Protein AF-A0A6M3LLV2-F1 (afdb_monomer)

pLDDT: mean 74.05, std 15.99, range [43.5, 97.19]

Structure (mmCIF, N/CA/C/O backbone):
data_AF-A0A6M3LLV2-F1
#
_entry.id   AF-A0A6M3LLV2-F1
#
loop_
_atom_site.group_PDB
_atom_site.id
_atom_site.type_symbol
_atom_site.label_atom_id
_atom_site.label_alt_id
_atom_site.label_comp_id
_atom_site.label_asym_id
_atom_site.label_entity_id
_atom_site.label_seq_id
_atom_site.pdbx_PDB_ins_code
_atom_site.Cartn_x
_atom_site.Cartn_y
_atom_site.Cartn_z
_atom_site.occupancy
_atom_site.B_iso_or_equiv
_atom_site.auth_seq_id
_atom_site.auth_comp_id
_atom_site.auth_asym_id
_atom_site.auth_atom_id
_atom_site.pdbx_PDB_model_num
ATOM 1 N N . ALA A 1 1 ? 60.128 -3.019 -26.248 1.00 46.81 1 ALA A N 1
ATOM 2 C CA . ALA A 1 1 ? 59.636 -3.290 -27.614 1.00 46.81 1 ALA A CA 1
ATOM 3 C C . ALA A 1 1 ? 58.542 -2.280 -27.938 1.00 46.81 1 ALA A C 1
ATOM 5 O O . ALA A 1 1 ? 57.379 -2.482 -27.607 1.00 46.81 1 ALA A O 1
ATOM 6 N N . SER A 1 2 ? 58.967 -1.134 -28.459 1.00 46.22 2 SER A N 1
ATOM 7 C CA . SER A 1 2 ? 58.151 0.045 -28.745 1.00 46.22 2 SER A CA 1
ATOM 8 C C . SER A 1 2 ? 57.280 -0.209 -29.977 1.00 46.22 2 SER A C 1
ATOM 10 O O . SER A 1 2 ? 57.795 -0.650 -31.001 1.00 46.22 2 SER A O 1
ATOM 12 N N . ARG A 1 3 ? 55.971 0.045 -29.883 1.00 60.41 3 ARG A N 1
ATOM 13 C CA . ARG A 1 3 ? 55.014 -0.118 -30.987 1.00 60.41 3 ARG A CA 1
ATOM 14 C C . ARG A 1 3 ? 54.373 1.231 -31.292 1.00 60.41 3 ARG A C 1
ATOM 16 O O . ARG A 1 3 ? 53.267 1.522 -30.853 1.00 60.41 3 ARG A O 1
ATOM 23 N N . SER A 1 4 ? 55.120 2.054 -32.012 1.00 65.94 4 SER A N 1
ATOM 24 C CA . SER A 1 4 ? 54.622 3.231 -32.712 1.00 65.94 4 SER A CA 1
ATOM 25 C C . SER A 1 4 ? 53.819 2.786 -33.936 1.00 65.94 4 SER A C 1
ATOM 27 O O . SER A 1 4 ? 54.260 1.943 -34.716 1.00 65.94 4 SER A O 1
ATOM 29 N N . ALA A 1 5 ? 52.627 3.350 -34.094 1.00 65.12 5 ALA A N 1
ATOM 30 C CA . ALA A 1 5 ? 51.928 3.419 -35.371 1.00 65.12 5 ALA A CA 1
ATOM 31 C C . ALA A 1 5 ? 51.035 4.664 -35.367 1.00 65.12 5 ALA A C 1
ATOM 33 O O . ALA A 1 5 ? 49.819 4.570 -35.518 1.00 65.12 5 ALA A O 1
ATOM 34 N N . ASP A 1 6 ? 51.668 5.825 -35.190 1.00 60.47 6 ASP A N 1
ATOM 35 C CA . ASP A 1 6 ? 51.178 7.057 -35.797 1.00 60.47 6 ASP A CA 1
ATOM 36 C C . ASP A 1 6 ? 51.225 6.841 -37.313 1.00 60.47 6 ASP A C 1
ATOM 38 O O . ASP A 1 6 ? 52.285 6.875 -37.940 1.00 60.47 6 ASP A O 1
ATOM 42 N N . LYS A 1 7 ? 50.072 6.514 -37.901 1.00 56.25 7 LYS A N 1
ATOM 43 C CA . LYS A 1 7 ? 49.860 6.676 -39.337 1.00 56.25 7 LYS A CA 1
ATOM 44 C C . LYS A 1 7 ? 49.186 8.021 -39.521 1.00 56.25 7 LYS A C 1
ATOM 46 O O . LYS A 1 7 ? 48.042 8.195 -39.112 1.00 56.25 7 LYS A O 1
ATOM 51 N N . GLY A 1 8 ? 49.980 8.935 -40.068 1.00 52.28 8 GLY A N 1
ATOM 52 C CA . GLY A 1 8 ? 49.649 10.329 -40.271 1.00 52.28 8 GLY A CA 1
ATOM 53 C C . GLY A 1 8 ? 48.389 10.549 -41.091 1.00 52.28 8 GLY A C 1
ATOM 54 O O . GLY A 1 8 ? 47.951 9.685 -41.857 1.00 52.28 8 GLY A O 1
ATOM 55 N N . ASP A 1 9 ? 47.851 11.748 -40.906 1.00 57.47 9 ASP A N 1
ATOM 56 C CA . ASP A 1 9 ? 46.893 12.374 -41.797 1.00 57.47 9 ASP A CA 1
ATOM 57 C C . ASP A 1 9 ? 47.452 12.347 -43.223 1.00 57.47 9 ASP A C 1
ATOM 59 O O . ASP A 1 9 ? 48.310 13.144 -43.605 1.00 57.47 9 ASP A O 1
ATOM 63 N N . GLU A 1 10 ? 46.984 11.385 -44.018 1.00 50.88 10 GLU A N 1
ATOM 64 C CA . GLU A 1 10 ? 47.096 11.458 -45.466 1.00 50.88 10 GLU A CA 1
ATOM 65 C C . GLU A 1 10 ? 46.158 12.572 -45.928 1.00 50.88 10 GLU A C 1
ATOM 67 O O . GLU A 1 10 ? 44.958 12.373 -46.133 1.00 50.88 10 GLU A O 1
ATOM 72 N N . GLU A 1 11 ? 46.735 13.760 -46.068 1.00 59.72 11 GLU A N 1
ATOM 73 C CA . GLU A 1 11 ? 46.219 14.847 -46.885 1.00 59.72 11 GLU A CA 1
ATOM 74 C C . GLU A 1 11 ? 45.770 14.251 -48.234 1.00 59.72 11 GLU A C 1
ATOM 76 O O . GLU A 1 11 ? 46.577 13.814 -49.063 1.00 59.72 11 GLU A O 1
ATOM 81 N N . MET A 1 12 ? 44.453 14.125 -48.425 1.00 53.84 12 MET A N 1
ATOM 82 C CA . MET A 1 12 ? 43.885 13.561 -49.644 1.00 53.84 12 MET A CA 1
ATOM 83 C C . MET A 1 12 ? 44.098 14.562 -50.772 1.00 53.84 12 MET A C 1
ATOM 85 O O . MET A 1 12 ? 43.326 15.494 -50.947 1.00 53.84 12 MET A O 1
ATOM 89 N N . SER A 1 13 ? 45.172 14.355 -51.531 1.00 62.56 13 SER A N 1
ATOM 90 C CA . SER A 1 13 ? 45.442 15.052 -52.784 1.00 62.56 13 SER A CA 1
ATOM 91 C C . SER A 1 13 ? 44.176 15.110 -53.652 1.00 62.56 13 SER A C 1
ATOM 93 O O . SER A 1 13 ? 43.636 14.063 -54.021 1.00 62.56 13 SER A O 1
ATOM 95 N N . ASP A 1 14 ? 43.758 16.324 -54.033 1.00 67.19 14 ASP A N 1
ATOM 96 C CA . ASP A 1 14 ? 42.643 16.653 -54.943 1.00 67.19 14 ASP A CA 1
ATOM 97 C C . ASP A 1 14 ? 42.869 16.179 -56.398 1.00 67.19 14 ASP A C 1
ATOM 99 O O . ASP A 1 14 ? 42.437 16.799 -57.372 1.00 67.19 14 ASP A O 1
ATOM 103 N N . LYS A 1 15 ? 43.568 15.057 -56.602 1.00 59.53 15 LYS A N 1
ATOM 104 C CA . LYS A 1 15 ? 43.637 14.424 -57.918 1.00 59.53 15 LYS A CA 1
ATOM 105 C C . LYS A 1 15 ? 42.242 13.898 -58.259 1.00 59.53 15 LYS A C 1
ATOM 107 O O . LYS A 1 15 ? 41.680 13.123 -57.478 1.00 59.53 15 LYS A O 1
ATOM 112 N N . PRO A 1 16 ? 41.672 14.250 -59.426 1.00 65.56 16 PRO A N 1
ATOM 113 C CA . PRO A 1 16 ? 40.367 13.743 -59.812 1.00 65.56 16 PRO A CA 1
ATOM 114 C C . PRO A 1 16 ? 40.413 12.212 -59.850 1.00 65.56 16 PRO A C 1
ATOM 116 O O . PRO A 1 16 ? 41.100 11.613 -60.679 1.00 65.56 16 PRO A O 1
ATOM 119 N N . GLN A 1 17 ? 39.677 11.561 -58.940 1.00 65.62 17 GLN A N 1
ATOM 120 C CA . GLN A 1 17 ? 39.495 10.112 -58.974 1.00 65.62 17 GLN A CA 1
ATOM 121 C C . GLN A 1 17 ? 38.919 9.732 -60.340 1.00 65.62 17 GLN A C 1
ATOM 123 O O . GLN A 1 17 ? 37.820 10.163 -60.708 1.00 65.62 17 GLN A O 1
ATOM 128 N N . GLY A 1 18 ? 39.660 8.909 -61.086 1.00 76.31 18 GLY A N 1
ATOM 129 C CA . GLY A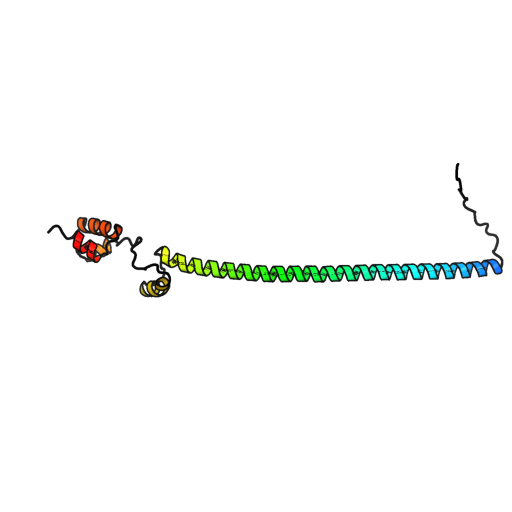 1 18 ? 39.209 8.371 -62.366 1.00 76.31 18 GLY A CA 1
ATOM 130 C C . GLY A 1 18 ? 37.855 7.660 -62.246 1.00 76.31 18 GLY A C 1
ATOM 131 O O . GLY A 1 18 ? 37.403 7.306 -61.154 1.00 76.31 18 GLY A O 1
ATOM 132 N N . ARG A 1 19 ? 37.193 7.416 -63.382 1.00 75.44 19 ARG A N 1
ATOM 133 C CA . ARG A 1 19 ? 35.827 6.853 -63.462 1.00 75.44 19 ARG A CA 1
ATOM 134 C C . ARG A 1 19 ? 35.627 5.580 -62.613 1.00 75.44 19 ARG A C 1
ATOM 136 O O . ARG A 1 19 ? 34.554 5.387 -62.046 1.00 75.44 19 ARG A O 1
ATOM 143 N N . LEU A 1 20 ? 36.670 4.758 -62.464 1.00 77.19 20 LEU A N 1
ATOM 144 C CA . LEU A 1 20 ? 36.669 3.572 -61.598 1.00 77.19 20 LEU A CA 1
ATOM 145 C C . LEU A 1 20 ? 36.710 3.915 -60.097 1.00 77.19 20 LEU A C 1
ATOM 147 O O . LEU A 1 20 ? 35.993 3.292 -59.317 1.00 77.19 20 LEU A O 1
ATOM 151 N N . GLY A 1 21 ? 37.472 4.932 -59.681 1.00 80.50 21 GLY A N 1
ATOM 152 C CA . GLY A 1 21 ? 37.542 5.388 -58.286 1.00 80.50 21 GLY A CA 1
ATOM 153 C C . GLY A 1 21 ? 36.189 5.872 -57.757 1.00 80.50 21 GLY A C 1
ATOM 154 O O . GLY A 1 21 ? 35.758 5.443 -56.685 1.00 80.50 21 GLY A O 1
ATOM 155 N N . LYS A 1 22 ? 35.450 6.645 -58.570 1.00 79.94 22 LYS A N 1
ATOM 156 C CA . LYS A 1 22 ? 34.087 7.107 -58.239 1.00 79.94 22 LYS A CA 1
ATOM 157 C C . LYS A 1 22 ? 33.096 5.948 -58.055 1.00 79.94 22 LYS A C 1
ATOM 159 O O . LYS A 1 22 ? 32.250 5.985 -57.161 1.00 79.94 22 LYS A O 1
ATOM 164 N N . TRP A 1 23 ? 33.215 4.885 -58.856 1.00 80.81 23 TRP A N 1
ATOM 165 C CA . TRP A 1 23 ? 32.346 3.706 -58.752 1.00 80.81 23 TRP A CA 1
ATOM 166 C C . TRP A 1 23 ? 32.578 2.908 -57.459 1.00 80.81 23 TRP A C 1
ATOM 168 O O . TRP 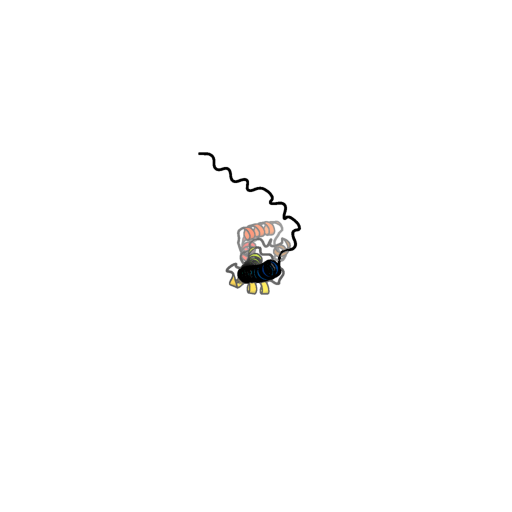A 1 23 ? 31.623 2.528 -56.772 1.00 80.81 23 TRP A O 1
ATOM 178 N N . TRP A 1 24 ? 33.841 2.703 -57.074 1.00 81.88 24 TRP A N 1
ATOM 179 C CA . TRP A 1 24 ? 34.183 2.047 -55.808 1.00 81.88 24 TRP A CA 1
ATOM 180 C C . TRP A 1 24 ? 33.802 2.896 -54.587 1.00 81.88 24 TRP A C 1
ATOM 182 O O . TRP A 1 24 ? 33.320 2.341 -53.595 1.00 81.88 24 TRP A O 1
ATOM 192 N N . ALA A 1 25 ? 33.937 4.224 -54.669 1.00 83.75 25 ALA A N 1
ATOM 193 C CA . ALA A 1 25 ? 33.491 5.149 -53.627 1.00 83.75 25 ALA A CA 1
ATOM 194 C C . ALA A 1 25 ? 31.972 5.048 -53.382 1.00 83.75 25 ALA A C 1
ATOM 196 O O . ALA A 1 25 ? 31.544 4.865 -52.242 1.00 83.75 25 ALA A O 1
ATOM 197 N N . GLY A 1 26 ? 31.156 5.025 -54.444 1.00 87.19 26 GLY A N 1
ATOM 198 C CA . GLY A 1 26 ? 29.699 4.868 -54.328 1.00 87.19 26 GLY A CA 1
ATOM 199 C C . GLY A 1 26 ? 29.263 3.534 -53.701 1.00 87.19 26 GLY A C 1
ATOM 200 O O . GLY A 1 26 ? 28.322 3.487 -52.905 1.00 87.19 26 GLY A O 1
ATOM 201 N N . ARG A 1 27 ? 29.973 2.430 -53.986 1.00 87.06 27 ARG A N 1
ATOM 202 C CA . ARG A 1 27 ? 29.724 1.134 -53.319 1.00 87.06 27 ARG A CA 1
ATOM 203 C C . ARG A 1 27 ? 30.093 1.158 -51.836 1.00 87.06 27 ARG A C 1
ATOM 205 O O . ARG A 1 27 ? 29.380 0.552 -51.033 1.00 87.06 27 ARG A O 1
ATOM 212 N N . LYS A 1 28 ? 31.186 1.834 -51.463 1.00 88.00 28 LYS A N 1
ATOM 213 C CA . LYS A 1 28 ? 31.589 1.996 -50.057 1.00 88.00 28 LYS A CA 1
ATOM 214 C C . LYS A 1 28 ? 30.568 2.834 -49.281 1.00 88.00 28 LYS A C 1
ATOM 216 O O . LYS A 1 28 ? 30.154 2.387 -48.213 1.00 88.00 28 LYS A O 1
ATOM 221 N N . ALA A 1 29 ? 30.086 3.940 -49.853 1.00 89.25 29 ALA A N 1
ATOM 222 C CA . ALA A 1 29 ? 29.049 4.788 -49.256 1.00 89.25 29 ALA A CA 1
ATOM 223 C C . ALA A 1 29 ? 27.749 4.007 -48.987 1.00 89.25 29 ALA A C 1
ATOM 225 O O . ALA A 1 29 ? 27.324 3.890 -47.839 1.00 89.25 29 ALA A O 1
ATOM 226 N N . LYS A 1 30 ? 27.209 3.304 -49.996 1.00 91.12 30 LYS A N 1
ATOM 227 C CA . LYS A 1 30 ? 26.009 2.458 -49.815 1.00 91.12 30 LYS A CA 1
ATOM 228 C C . LYS A 1 30 ? 26.190 1.354 -48.770 1.00 91.12 30 LYS A C 1
ATOM 230 O O . LYS A 1 30 ? 25.227 0.905 -48.147 1.00 91.12 30 LYS A O 1
ATOM 235 N N . ARG A 1 31 ? 27.413 0.843 -48.594 1.00 92.62 31 ARG A N 1
ATOM 236 C CA . ARG A 1 31 ? 27.710 -0.172 -47.572 1.00 92.62 31 ARG A CA 1
ATOM 237 C C . ARG A 1 31 ? 27.780 0.436 -46.169 1.00 92.62 31 ARG A C 1
ATOM 239 O O . ARG A 1 31 ? 27.402 -0.255 -45.224 1.00 92.62 31 ARG A O 1
ATOM 246 N N . ALA A 1 32 ? 28.244 1.678 -46.040 1.00 92.94 32 ALA A N 1
ATOM 247 C CA . ALA A 1 32 ? 28.246 2.429 -44.788 1.00 92.94 32 ALA A CA 1
ATOM 248 C C . ALA A 1 32 ? 26.811 2.762 -44.347 1.00 92.94 32 ALA A C 1
ATOM 250 O O . ALA A 1 32 ? 26.414 2.343 -43.262 1.00 92.94 32 ALA A O 1
ATOM 251 N N . GLU A 1 33 ? 25.989 3.319 -45.242 1.00 90.25 33 GLU A N 1
ATOM 252 C CA . GLU A 1 33 ? 24.565 3.610 -44.991 1.00 90.25 33 GLU A CA 1
ATOM 253 C C . GLU A 1 33 ? 23.798 2.365 -44.518 1.00 90.25 33 GLU A C 1
ATOM 255 O O . GLU A 1 33 ? 23.075 2.384 -43.523 1.00 90.25 33 GLU A O 1
ATOM 260 N N . LYS A 1 34 ? 24.010 1.213 -45.173 1.00 95.12 34 LYS A N 1
ATOM 261 C CA . LYS A 1 34 ? 23.384 -0.056 -44.758 1.00 95.12 34 LYS A CA 1
ATOM 262 C C . LYS A 1 34 ? 23.843 -0.546 -43.383 1.00 95.12 34 LYS A C 1
ATOM 264 O O . LYS A 1 34 ? 23.115 -1.306 -42.743 1.00 95.12 34 LYS A O 1
ATOM 269 N N . ARG A 1 35 ? 25.054 -0.202 -42.939 1.00 94.56 35 ARG A N 1
ATOM 270 C CA . ARG A 1 35 ? 25.553 -0.559 -41.600 1.00 94.56 35 ARG A CA 1
ATOM 271 C C . ARG A 1 35 ? 24.974 0.368 -40.538 1.00 94.56 35 ARG A C 1
ATOM 273 O O . ARG A 1 35 ? 24.568 -0.131 -39.492 1.00 94.56 35 ARG A O 1
ATOM 280 N N . GLU A 1 36 ? 24.881 1.658 -40.829 1.00 92.44 36 GLU A N 1
ATOM 281 C CA . GLU A 1 36 ? 24.250 2.644 -39.950 1.00 92.44 36 GLU A CA 1
ATOM 282 C C . GLU A 1 36 ? 22.760 2.357 -39.771 1.00 92.44 36 GLU A C 1
ATOM 284 O O . GLU A 1 36 ? 22.305 2.218 -38.640 1.00 92.44 36 GLU A O 1
ATOM 289 N N . ALA A 1 37 ? 22.028 2.084 -40.855 1.00 94.69 37 ALA A N 1
ATOM 290 C CA . ALA A 1 37 ? 20.622 1.681 -40.778 1.00 94.69 37 ALA A CA 1
ATOM 291 C C . ALA A 1 37 ? 20.415 0.420 -39.915 1.00 94.69 37 ALA A C 1
ATOM 293 O O . ALA A 1 37 ? 19.442 0.310 -39.169 1.00 94.69 37 ALA A O 1
ATOM 294 N N . LYS A 1 38 ? 21.350 -0.541 -39.968 1.00 96.19 38 LYS A N 1
ATOM 295 C CA . LYS A 1 38 ? 21.317 -1.733 -39.105 1.00 96.19 38 LYS A CA 1
ATOM 296 C C . LYS A 1 38 ? 21.639 -1.421 -37.642 1.00 96.19 38 LYS A C 1
ATOM 298 O O . LYS A 1 38 ? 21.067 -2.079 -36.778 1.00 96.19 38 LYS A O 1
ATOM 303 N N . ARG A 1 39 ? 22.532 -0.466 -37.352 1.00 97.19 39 ARG A N 1
ATOM 304 C CA . ARG A 1 39 ? 22.784 0.001 -35.976 1.00 97.19 39 ARG A CA 1
ATOM 305 C C . ARG A 1 39 ? 21.555 0.684 -35.404 1.00 97.19 39 ARG A C 1
ATOM 307 O O . ARG A 1 39 ? 21.077 0.239 -34.371 1.00 97.19 39 ARG A O 1
ATOM 314 N N . ILE A 1 40 ? 20.989 1.640 -36.134 1.00 94.19 40 ILE A N 1
ATOM 315 C CA . ILE A 1 40 ? 19.785 2.370 -35.722 1.00 94.19 40 ILE A CA 1
ATOM 316 C C . ILE A 1 40 ? 18.643 1.390 -35.441 1.00 94.19 40 ILE A C 1
ATOM 318 O O . ILE A 1 40 ? 17.995 1.475 -34.403 1.00 94.19 40 ILE A O 1
ATOM 322 N N . LYS A 1 41 ? 18.439 0.387 -36.307 1.00 96.62 41 LYS A N 1
ATOM 323 C CA . LYS A 1 41 ? 17.409 -0.636 -36.079 1.00 96.62 41 LYS A CA 1
ATOM 324 C C . LYS A 1 41 ? 17.649 -1.447 -34.798 1.00 96.62 41 LYS A C 1
ATOM 326 O O . LYS A 1 41 ? 16.695 -1.751 -34.092 1.00 96.62 41 LYS A O 1
ATOM 331 N N . ARG A 1 42 ? 18.902 -1.795 -34.484 1.00 96.81 42 ARG A N 1
ATOM 332 C CA . ARG A 1 42 ? 19.252 -2.502 -33.238 1.00 96.81 42 ARG A CA 1
ATOM 333 C C . ARG A 1 42 ? 19.081 -1.611 -32.011 1.00 96.81 42 ARG A C 1
ATOM 335 O O . ARG A 1 42 ? 18.569 -2.073 -31.004 1.00 96.81 42 ARG A O 1
ATOM 342 N N . GLU A 1 43 ? 19.462 -0.343 -32.098 1.00 95.38 43 GLU A N 1
ATOM 343 C CA . GLU A 1 43 ? 19.278 0.633 -31.018 1.00 95.38 43 GLU A CA 1
ATOM 344 C C . GLU A 1 43 ? 17.791 0.880 -30.734 1.00 95.38 43 GLU A C 1
ATOM 346 O O . GLU A 1 43 ? 17.383 0.900 -29.576 1.00 95.38 43 GLU A O 1
ATOM 351 N N . GLN A 1 44 ? 16.959 0.960 -31.776 1.00 96.94 44 GLN A N 1
ATOM 352 C CA . GLN A 1 44 ? 15.502 1.026 -31.637 1.00 96.94 44 GLN A CA 1
ATOM 353 C C . GLN A 1 44 ? 14.927 -0.235 -30.978 1.00 96.94 44 GLN A C 1
ATOM 355 O O . GLN A 1 44 ? 14.039 -0.127 -30.135 1.00 96.94 44 GLN A O 1
ATOM 360 N N . GLN A 1 45 ? 15.443 -1.421 -31.317 1.00 96.31 45 GLN A N 1
ATOM 361 C CA . GLN A 1 45 ? 15.043 -2.676 -30.668 1.00 96.31 45 GLN A CA 1
ATOM 362 C C . GLN A 1 45 ? 15.422 -2.693 -29.182 1.00 96.31 45 GLN A C 1
ATOM 364 O O . GLN A 1 45 ? 14.567 -2.970 -28.347 1.00 96.31 45 GLN A O 1
ATOM 369 N N . LEU A 1 46 ? 16.653 -2.306 -28.840 1.00 95.81 46 LEU A N 1
ATOM 370 C CA . LEU A 1 46 ? 17.111 -2.210 -27.449 1.00 95.81 46 LEU A CA 1
ATOM 371 C C . LEU A 1 46 ? 16.295 -1.188 -26.642 1.00 95.81 46 LEU A C 1
ATOM 373 O O . LEU A 1 46 ? 15.960 -1.425 -25.481 1.00 95.81 46 LEU A O 1
ATOM 377 N N . ALA A 1 47 ? 15.936 -0.056 -27.252 1.00 94.81 47 ALA A N 1
ATOM 378 C CA . ALA A 1 47 ? 15.061 0.929 -26.625 1.00 94.81 47 ALA A CA 1
ATOM 379 C C . ALA A 1 47 ? 13.647 0.370 -26.384 1.00 94.81 47 ALA A C 1
ATOM 381 O O . ALA A 1 47 ? 13.065 0.619 -25.326 1.00 94.81 47 ALA A O 1
ATOM 382 N N . ALA A 1 48 ? 13.111 -0.414 -27.325 1.00 94.06 48 ALA A N 1
ATOM 383 C CA . ALA A 1 48 ? 11.809 -1.061 -27.188 1.00 94.06 48 ALA A CA 1
ATOM 384 C C . ALA A 1 48 ? 11.807 -2.135 -26.086 1.00 94.06 48 ALA A C 1
ATOM 386 O O . ALA A 1 48 ? 10.896 -2.150 -25.261 1.00 94.06 48 ALA A O 1
ATOM 387 N N . GLU A 1 49 ? 12.841 -2.976 -26.008 1.00 93.50 49 GLU A N 1
ATOM 388 C CA . GLU A 1 49 ? 12.998 -3.973 -24.937 1.00 93.50 49 GLU A CA 1
ATOM 389 C C . GLU A 1 49 ? 13.062 -3.307 -23.557 1.00 93.50 49 GLU A C 1
ATOM 391 O O . GLU A 1 49 ? 12.328 -3.686 -22.643 1.00 93.50 49 GLU A O 1
ATOM 396 N N . LYS A 1 50 ? 13.851 -2.234 -23.427 1.00 96.44 50 LYS A N 1
ATOM 397 C CA . LYS A 1 50 ? 13.952 -1.462 -22.181 1.00 96.44 50 LYS A CA 1
ATOM 398 C C . LYS A 1 50 ? 12.623 -0.808 -21.785 1.00 96.44 50 LYS A C 1
ATOM 400 O O . LYS A 1 50 ? 12.302 -0.726 -20.598 1.00 96.44 50 LYS A O 1
ATOM 405 N N . ALA A 1 51 ? 11.841 -0.335 -22.756 1.00 91.19 51 ALA A N 1
ATOM 406 C CA . ALA A 1 51 ? 10.521 0.239 -22.503 1.00 91.19 51 ALA A CA 1
ATOM 407 C C . ALA A 1 51 ? 9.511 -0.820 -22.025 1.00 91.19 51 ALA A C 1
ATOM 409 O O . ALA A 1 51 ? 8.735 -0.555 -21.104 1.00 91.19 51 ALA A O 1
ATOM 410 N N . LEU A 1 52 ? 9.548 -2.025 -22.607 1.00 90.06 52 LEU A N 1
ATOM 411 C CA . LEU A 1 52 ? 8.716 -3.151 -22.177 1.00 90.06 52 LEU A CA 1
ATOM 412 C C . LEU A 1 52 ? 9.073 -3.601 -20.752 1.00 90.06 52 LEU A C 1
ATOM 414 O O . LEU A 1 52 ? 8.174 -3.729 -19.920 1.00 90.06 52 LEU A O 1
ATOM 418 N N . GLU A 1 53 ? 10.364 -3.727 -20.429 1.00 91.50 53 GLU A N 1
ATOM 419 C CA . GLU A 1 53 ? 10.828 -4.086 -19.080 1.00 91.50 53 GLU A CA 1
ATOM 420 C C . GLU A 1 53 ? 10.367 -3.065 -18.021 1.00 91.50 53 GLU A C 1
ATOM 422 O O . GLU A 1 53 ? 9.880 -3.424 -16.944 1.00 91.50 53 GLU A O 1
ATOM 427 N N . ALA A 1 54 ? 10.454 -1.767 -18.328 1.00 90.94 54 ALA A N 1
ATOM 428 C CA . ALA A 1 54 ? 9.969 -0.716 -17.436 1.00 90.94 54 ALA A CA 1
ATOM 429 C C . ALA A 1 54 ? 8.444 -0.784 -17.223 1.00 90.94 54 ALA A C 1
ATOM 431 O O . ALA A 1 54 ? 7.965 -0.574 -16.104 1.00 90.94 54 ALA A O 1
ATOM 432 N N . ALA A 1 55 ? 7.674 -1.110 -18.266 1.00 88.12 55 ALA A N 1
ATOM 433 C CA . ALA A 1 55 ? 6.224 -1.255 -18.175 1.00 88.12 55 ALA A CA 1
ATOM 434 C C . ALA A 1 55 ? 5.809 -2.457 -17.309 1.00 88.12 55 ALA A C 1
ATOM 436 O O . ALA A 1 55 ? 4.843 -2.363 -16.546 1.00 88.12 55 ALA A O 1
ATOM 437 N N . GLU A 1 56 ? 6.538 -3.573 -17.378 1.00 91.50 56 GLU A N 1
ATOM 438 C CA . GLU A 1 56 ? 6.301 -4.738 -16.517 1.00 91.50 56 GLU A CA 1
ATOM 439 C C . GLU A 1 56 ? 6.563 -4.419 -15.043 1.00 91.50 56 GLU A C 1
ATOM 441 O O . GLU A 1 56 ? 5.693 -4.665 -14.199 1.00 91.50 56 GLU A O 1
ATOM 446 N N . ARG A 1 57 ? 7.683 -3.750 -14.734 1.00 90.38 57 ARG A N 1
ATOM 447 C CA . ARG A 1 57 ? 7.960 -3.250 -13.374 1.00 90.38 57 ARG A CA 1
ATOM 448 C C . ARG A 1 57 ? 6.889 -2.260 -12.897 1.00 90.38 57 ARG A C 1
ATOM 450 O O . ARG A 1 57 ? 6.483 -2.286 -11.732 1.00 90.38 57 ARG A O 1
ATOM 457 N N . GLY A 1 58 ? 6.372 -1.412 -13.789 1.00 88.25 58 GLY A N 1
ATOM 458 C CA . GLY A 1 58 ? 5.249 -0.511 -13.504 1.00 88.25 58 GLY A CA 1
ATOM 459 C C . G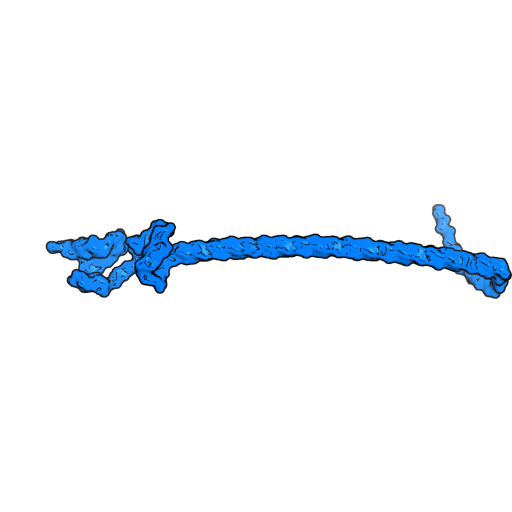LY A 1 58 ? 3.968 -1.258 -13.106 1.00 88.25 58 GLY A C 1
ATOM 460 O O . GLY A 1 58 ? 3.334 -0.928 -12.104 1.00 88.25 58 GLY A O 1
ATOM 461 N N . LYS A 1 59 ? 3.616 -2.329 -13.828 1.00 92.06 59 LYS A N 1
ATOM 462 C CA . LYS A 1 59 ? 2.453 -3.176 -13.503 1.00 92.06 59 LYS A CA 1
ATOM 463 C C . LYS A 1 59 ? 2.635 -3.928 -12.181 1.00 92.06 59 LYS A C 1
ATOM 465 O O . LYS A 1 59 ? 1.681 -4.068 -11.410 1.00 92.06 59 LYS A O 1
ATOM 470 N N . GLU A 1 60 ? 3.842 -4.413 -11.895 1.00 90.50 60 GLU A N 1
ATOM 471 C CA . GLU A 1 60 ? 4.146 -5.108 -10.641 1.00 90.50 60 GLU A CA 1
ATOM 472 C C . GLU A 1 60 ? 4.068 -4.168 -9.428 1.00 90.50 60 GLU A C 1
ATOM 474 O O . GLU A 1 60 ? 3.412 -4.489 -8.432 1.00 90.50 60 GLU A O 1
ATOM 479 N N . THR A 1 61 ? 4.655 -2.973 -9.524 1.00 90.06 61 THR A N 1
ATOM 480 C CA . THR A 1 61 ? 4.582 -1.960 -8.456 1.00 90.06 61 THR A CA 1
ATOM 481 C C . THR A 1 61 ? 3.143 -1.510 -8.198 1.00 90.06 61 THR A C 1
ATOM 483 O O . THR A 1 61 ? 2.723 -1.406 -7.038 1.00 90.06 61 THR A O 1
ATOM 486 N N . GLU A 1 62 ? 2.334 -1.341 -9.247 1.00 89.81 62 GLU A N 1
ATOM 487 C CA . GLU A 1 62 ? 0.905 -1.065 -9.113 1.00 89.81 62 GLU A CA 1
ATOM 488 C C . GLU A 1 62 ? 0.166 -2.209 -8.399 1.00 89.81 62 GLU A C 1
ATOM 490 O O . GLU A 1 62 ? -0.623 -1.971 -7.475 1.00 89.81 62 GLU A O 1
ATOM 495 N N . ARG A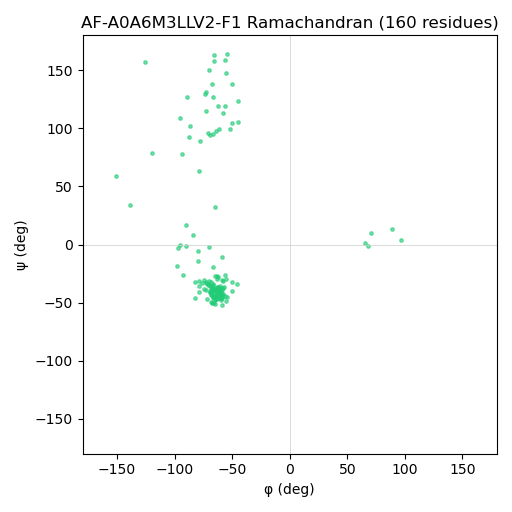 1 63 ? 0.456 -3.466 -8.760 1.00 92.62 63 ARG A N 1
ATOM 496 C CA . ARG A 1 63 ? -0.108 -4.650 -8.094 1.00 92.62 63 ARG A CA 1
ATOM 497 C C . ARG A 1 63 ? 0.247 -4.674 -6.605 1.00 92.62 63 ARG A C 1
ATOM 499 O O . ARG A 1 63 ? -0.631 -4.940 -5.779 1.00 92.62 63 ARG A O 1
ATOM 506 N N . ILE A 1 64 ? 1.491 -4.357 -6.245 1.00 87.94 64 ILE A N 1
ATOM 507 C CA . ILE A 1 64 ? 1.939 -4.263 -4.847 1.00 87.94 64 ILE A CA 1
ATOM 508 C C . ILE A 1 64 ? 1.175 -3.153 -4.109 1.00 87.94 64 ILE A C 1
ATOM 510 O O . ILE A 1 64 ? 0.660 -3.389 -3.013 1.00 87.94 64 ILE A O 1
ATOM 514 N N . MET A 1 65 ? 1.028 -1.963 -4.699 1.00 87.31 65 MET A N 1
ATOM 515 C CA . MET A 1 65 ? 0.268 -0.864 -4.088 1.00 87.31 65 MET A CA 1
ATOM 516 C C . MET A 1 65 ? -1.217 -1.200 -3.898 1.00 87.31 65 MET A C 1
ATOM 518 O O . MET A 1 65 ? -1.774 -0.919 -2.833 1.00 87.31 65 MET A O 1
ATOM 522 N N . ARG A 1 66 ? -1.862 -1.843 -4.881 1.00 88.69 66 ARG A N 1
ATOM 523 C CA . ARG A 1 66 ? -3.257 -2.307 -4.767 1.00 88.69 66 ARG A CA 1
ATOM 524 C C . ARG A 1 66 ? -3.416 -3.314 -3.620 1.00 88.69 66 ARG A C 1
ATOM 526 O O . ARG A 1 66 ? -4.313 -3.140 -2.794 1.00 88.69 66 ARG A O 1
ATOM 533 N N . LYS A 1 67 ? -2.503 -4.290 -3.494 1.00 90.81 67 LYS A N 1
ATOM 534 C CA . LYS A 1 67 ? -2.464 -5.228 -2.352 1.00 90.81 67 LYS A CA 1
ATOM 535 C C . LYS A 1 67 ? -2.261 -4.507 -1.011 1.00 90.81 67 LYS A C 1
ATOM 537 O O . LYS A 1 67 ? -2.938 -4.811 -0.035 1.00 90.81 67 LYS A O 1
ATOM 542 N N . ARG A 1 68 ? -1.373 -3.509 -0.940 1.00 88.31 68 ARG A N 1
ATOM 543 C CA . ARG A 1 68 ? -1.176 -2.710 0.287 1.00 88.31 68 ARG A CA 1
ATOM 544 C C . ARG A 1 68 ? -2.439 -1.933 0.682 1.00 88.31 68 ARG A C 1
ATOM 546 O O . ARG A 1 68 ? -2.774 -1.880 1.865 1.00 88.31 68 ARG A O 1
ATOM 553 N N . ARG A 1 69 ? -3.171 -1.364 -0.286 1.00 86.00 69 ARG A N 1
ATOM 554 C CA . ARG A 1 69 ? -4.442 -0.658 -0.031 1.00 86.00 69 ARG A CA 1
ATOM 555 C C . ARG A 1 69 ? -5.520 -1.589 0.528 1.00 86.00 69 ARG A C 1
ATOM 557 O O . ARG A 1 69 ? -6.188 -1.189 1.482 1.00 86.00 69 ARG A O 1
ATOM 564 N N . SER A 1 70 ? -5.660 -2.809 -0.001 1.00 88.06 70 SER A N 1
ATOM 565 C CA . SER A 1 70 ? -6.643 -3.778 0.511 1.00 88.06 70 SER A CA 1
ATOM 566 C C . SER A 1 70 ? -6.311 -4.232 1.937 1.00 88.06 70 SER A C 1
ATOM 568 O O . SER A 1 70 ? -7.186 -4.220 2.801 1.00 88.06 70 SER A O 1
ATOM 570 N N . ILE A 1 71 ? -5.035 -4.498 2.242 1.00 92.12 71 ILE A N 1
ATOM 571 C CA . ILE A 1 71 ? -4.583 -4.816 3.609 1.00 92.12 71 ILE A CA 1
ATOM 572 C C . ILE A 1 71 ? -4.881 -3.653 4.569 1.00 92.12 71 ILE A C 1
ATOM 574 O O . ILE A 1 71 ? -5.449 -3.854 5.643 1.00 92.12 71 ILE A O 1
ATOM 578 N N . GLY A 1 72 ? -4.569 -2.413 4.180 1.00 87.69 72 GLY A N 1
ATOM 579 C CA . GLY A 1 72 ? -4.858 -1.230 4.997 1.00 87.69 72 GLY A CA 1
ATOM 580 C C . GLY A 1 72 ? -6.358 -0.984 5.229 1.00 87.69 72 GLY A C 1
ATOM 581 O O . GLY A 1 72 ? -6.738 -0.390 6.241 1.00 87.69 72 GLY A O 1
ATOM 582 N N . GLN A 1 73 ? -7.231 -1.426 4.317 1.00 89.94 73 GLN A N 1
ATOM 583 C CA . GLN A 1 73 ? -8.685 -1.422 4.525 1.00 89.94 73 GLN A CA 1
ATOM 584 C C . GLN A 1 73 ? -9.103 -2.485 5.549 1.00 89.94 73 GLN A C 1
ATOM 586 O O . GLN A 1 73 ? -9.811 -2.143 6.498 1.00 89.94 73 GLN A O 1
ATOM 591 N N . LEU A 1 74 ? -8.593 -3.716 5.432 1.00 88.00 74 LEU A N 1
ATOM 592 C CA . LEU A 1 74 ? -8.857 -4.805 6.382 1.00 88.00 74 LEU A CA 1
ATOM 593 C C . LEU A 1 74 ? -8.419 -4.443 7.808 1.00 88.00 74 LEU A C 1
ATOM 595 O O . LEU A 1 74 ? -9.190 -4.600 8.757 1.00 88.00 74 LEU A O 1
ATOM 599 N N . ILE A 1 75 ? -7.219 -3.872 7.969 1.00 89.12 75 ILE A N 1
ATOM 600 C CA . ILE A 1 75 ? -6.713 -3.419 9.275 1.00 89.12 75 ILE A CA 1
ATOM 601 C C . ILE A 1 75 ? -7.611 -2.317 9.850 1.00 89.12 75 ILE A C 1
ATOM 603 O O . ILE A 1 75 ? -7.973 -2.364 11.028 1.00 89.12 75 ILE A O 1
ATOM 607 N N . ARG A 1 76 ? -8.011 -1.329 9.036 1.00 91.94 76 ARG A N 1
ATOM 608 C CA . ARG A 1 76 ? -8.915 -0.256 9.483 1.00 91.94 76 ARG A CA 1
ATOM 609 C C . ARG A 1 76 ? -10.277 -0.797 9.900 1.00 91.94 76 ARG A C 1
ATOM 611 O O . ARG A 1 76 ? -10.826 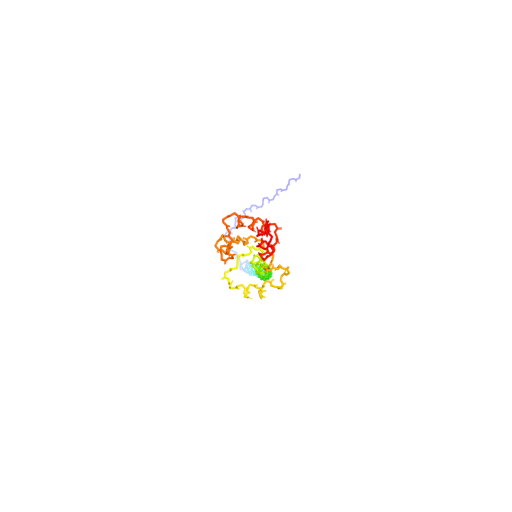-0.334 10.901 1.00 91.94 76 ARG A O 1
ATOM 618 N N . GLU A 1 77 ? -10.813 -1.779 9.186 1.00 91.81 77 GLU A N 1
ATOM 619 C CA . GLU A 1 77 ? -12.076 -2.418 9.541 1.00 91.81 77 GLU A CA 1
ATOM 620 C C . GLU A 1 77 ? -11.963 -3.205 10.855 1.00 91.81 77 GLU A C 1
ATOM 622 O O . GLU A 1 77 ? -12.796 -3.027 11.750 1.00 91.81 77 GLU A O 1
ATOM 627 N N . ALA A 1 78 ? -10.895 -3.990 11.026 1.00 86.31 78 ALA A N 1
ATOM 628 C CA . ALA A 1 78 ? -10.606 -4.719 12.259 1.00 86.31 78 ALA A CA 1
ATOM 629 C C . ALA A 1 78 ? -10.449 -3.767 13.460 1.00 86.31 78 ALA A C 1
ATOM 631 O O . ALA A 1 78 ? -11.104 -3.936 14.494 1.00 86.31 78 ALA A O 1
ATOM 632 N N . MET A 1 79 ? -9.670 -2.692 13.301 1.00 86.56 79 MET A N 1
ATOM 633 C CA . MET A 1 79 ? -9.512 -1.630 14.301 1.00 86.56 79 MET A CA 1
ATOM 634 C C . MET A 1 79 ? -10.847 -0.951 14.632 1.00 86.56 79 MET A C 1
ATOM 636 O O . MET A 1 79 ? -11.138 -0.680 15.800 1.00 86.56 79 MET A O 1
ATOM 640 N N . ARG A 1 80 ? -11.704 -0.701 13.631 1.00 87.31 80 ARG A N 1
ATOM 641 C CA . ARG A 1 80 ? -13.039 -0.111 13.826 1.00 87.31 80 ARG A CA 1
ATOM 642 C C . ARG A 1 80 ? -13.973 -1.058 14.583 1.00 87.31 80 ARG A C 1
ATOM 644 O O . ARG A 1 80 ? -14.697 -0.588 15.463 1.00 87.31 80 ARG A O 1
ATOM 651 N N . LYS A 1 81 ? -13.939 -2.366 14.302 1.00 78.94 81 LYS A N 1
ATOM 652 C CA . LYS A 1 81 ? -14.684 -3.398 15.048 1.00 78.94 81 LYS A CA 1
ATOM 653 C C . LYS A 1 81 ? -14.207 -3.480 16.504 1.00 78.94 81 LYS A C 1
ATOM 655 O O . LYS A 1 81 ? -15.040 -3.399 17.406 1.00 78.94 81 LYS A O 1
ATOM 660 N N . LYS A 1 82 ? -12.890 -3.492 16.745 1.00 72.38 82 LYS A N 1
ATOM 661 C CA . LYS A 1 82 ? -12.295 -3.476 18.097 1.00 72.38 82 LYS A CA 1
ATOM 662 C C . LYS A 1 82 ? -12.659 -2.211 18.884 1.00 72.38 82 LYS A C 1
ATOM 664 O O . LYS A 1 82 ? -13.062 -2.289 20.040 1.00 72.38 82 LYS A O 1
ATOM 669 N N . ARG A 1 83 ? -12.605 -1.028 18.255 1.00 71.12 83 ARG A N 1
ATOM 670 C CA . ARG A 1 83 ? -13.042 0.233 18.888 1.00 71.12 83 ARG A CA 1
ATOM 671 C C . ARG A 1 83 ? -14.541 0.238 19.198 1.00 71.12 83 ARG A C 1
ATOM 673 O O . ARG A 1 83 ? -14.935 0.757 20.237 1.00 71.12 83 ARG A O 1
ATOM 680 N N . LYS A 1 84 ? -15.388 -0.336 18.335 1.00 63.38 84 LYS A N 1
ATOM 681 C CA . LYS A 1 84 ? -16.833 -0.466 18.597 1.00 63.38 84 LYS A CA 1
ATOM 682 C C . LYS A 1 84 ? -17.131 -1.448 19.737 1.00 63.38 84 LYS A C 1
ATOM 684 O O . LYS A 1 84 ? -18.018 -1.150 20.532 1.00 63.38 84 LYS A O 1
ATOM 689 N N . SER A 1 85 ? -16.408 -2.566 19.859 1.00 61.06 85 SER A N 1
ATOM 690 C CA . SER A 1 85 ? -16.594 -3.499 20.984 1.00 61.06 85 SER A CA 1
ATOM 691 C C . SER A 1 85 ? -16.106 -2.899 22.306 1.00 61.06 85 SER A C 1
ATOM 693 O O . SER A 1 85 ? -16.813 -2.968 23.308 1.00 61.06 85 SER A O 1
ATOM 695 N N . SER A 1 86 ? -14.967 -2.200 22.290 1.00 58.22 86 SER A N 1
ATOM 696 C CA . SER A 1 86 ? -14.430 -1.491 23.456 1.00 58.22 86 SER A CA 1
ATOM 697 C C . SER A 1 86 ? -15.350 -0.352 23.919 1.00 58.22 86 SER A C 1
ATOM 699 O O . SER A 1 86 ? -15.700 -0.320 25.094 1.00 58.22 86 SER A O 1
ATOM 701 N N . LYS A 1 87 ? -15.868 0.497 23.011 1.00 52.19 87 LYS A N 1
ATOM 702 C CA . LYS A 1 87 ? -16.857 1.543 23.357 1.00 52.19 87 LYS A CA 1
ATOM 703 C C . LYS A 1 87 ? -18.186 0.985 23.887 1.00 52.19 87 LYS A C 1
ATOM 705 O O . LYS A 1 87 ? -18.851 1.652 24.673 1.00 52.19 87 LYS A O 1
ATOM 710 N N . ARG A 1 88 ? -18.597 -0.217 23.457 1.00 56.22 88 ARG A N 1
ATOM 711 C CA . ARG A 1 88 ? -19.774 -0.907 24.020 1.00 56.22 88 ARG A CA 1
ATOM 712 C C . ARG A 1 88 ? -19.502 -1.445 25.431 1.00 56.22 88 ARG A C 1
ATOM 714 O O . ARG A 1 88 ? -20.417 -1.429 26.243 1.00 56.22 88 ARG A O 1
ATOM 721 N N . LYS A 1 89 ? -18.267 -1.867 25.731 1.00 51.16 89 LYS A N 1
ATOM 722 C CA . LYS A 1 89 ? -17.857 -2.387 27.048 1.00 51.16 89 LYS A CA 1
ATOM 723 C C . LYS A 1 89 ? -17.596 -1.276 28.080 1.00 51.16 89 LYS A C 1
ATOM 725 O O . LYS A 1 89 ? -17.950 -1.443 29.241 1.00 51.16 89 LYS A O 1
ATOM 730 N N . THR A 1 90 ? -17.056 -0.123 27.673 1.00 53.66 90 THR A N 1
ATOM 731 C CA . THR A 1 90 ? -16.780 0.998 28.598 1.00 53.66 90 THR A CA 1
ATOM 732 C C . THR A 1 90 ? -18.046 1.689 29.107 1.00 53.66 90 THR A C 1
ATOM 734 O O . THR A 1 90 ? -18.099 2.089 30.262 1.00 53.66 90 THR A O 1
ATOM 737 N N . GLY A 1 91 ? -19.118 1.741 28.308 1.00 50.25 91 GLY A N 1
ATOM 738 C CA . GLY A 1 91 ? -20.383 2.336 28.750 1.00 50.25 91 GLY A CA 1
ATOM 739 C C . GLY A 1 91 ? -21.041 1.625 29.940 1.00 50.25 91 GLY A C 1
ATOM 740 O O . GLY A 1 91 ? -21.751 2.286 30.686 1.00 50.25 91 GLY A O 1
ATOM 741 N N . CYS A 1 92 ? -20.814 0.317 30.115 1.00 57.81 92 CYS A N 1
ATOM 742 C CA . CYS A 1 92 ? -21.376 -0.496 31.204 1.00 57.81 92 CYS A CA 1
ATOM 743 C C . CYS A 1 92 ? -20.463 -0.584 32.436 1.00 57.81 92 CYS A C 1
ATOM 745 O O . CYS A 1 92 ? -20.963 -0.759 33.541 1.00 57.81 92 CYS A O 1
ATOM 747 N N . ASN A 1 93 ? -19.147 -0.438 32.262 1.00 51.50 93 ASN A N 1
ATOM 748 C CA . ASN A 1 93 ? -18.187 -0.523 33.367 1.00 51.50 93 ASN A CA 1
ATOM 749 C C . ASN A 1 93 ? -18.123 0.754 34.218 1.00 51.50 93 ASN A C 1
ATOM 751 O O . ASN A 1 93 ? -17.901 0.663 35.419 1.00 51.50 93 ASN A O 1
ATOM 755 N N . ASP A 1 94 ? -18.353 1.928 33.623 1.00 52.94 94 ASP A N 1
ATOM 756 C CA . ASP A 1 94 ? -18.190 3.211 34.325 1.00 52.94 94 ASP A CA 1
ATOM 757 C C . ASP A 1 94 ? -19.474 3.692 35.035 1.00 52.94 94 ASP A C 1
ATOM 759 O O . ASP A 1 94 ? -19.493 4.780 35.610 1.00 52.94 94 ASP A O 1
ATOM 763 N N . GLY A 1 95 ? -20.586 2.950 34.931 1.00 51.53 95 GLY A N 1
ATOM 764 C CA . GLY A 1 95 ? -21.900 3.330 35.481 1.00 51.53 95 GLY A CA 1
ATOM 765 C C . GLY A 1 95 ? -22.540 4.580 34.848 1.00 51.53 95 GLY A C 1
ATOM 766 O O . GLY A 1 95 ? -23.629 4.998 35.240 1.00 51.53 95 GLY A O 1
ATOM 767 N N . ARG A 1 96 ? -21.894 5.200 33.850 1.00 53.53 96 ARG A N 1
ATOM 768 C CA . ARG A 1 96 ? -22.346 6.445 33.204 1.00 53.53 96 ARG A CA 1
ATOM 769 C C . ARG A 1 96 ? -23.182 6.150 31.963 1.00 53.53 96 ARG A C 1
ATOM 771 O O . ARG A 1 96 ? -22.729 6.285 30.826 1.00 53.53 96 ARG A O 1
ATOM 778 N N . HIS A 1 97 ? -24.439 5.782 32.177 1.00 58.06 97 HIS A N 1
ATOM 779 C CA . HIS A 1 97 ? -25.407 5.630 31.094 1.00 58.06 97 HIS A CA 1
ATOM 780 C C . HIS A 1 97 ? -26.139 6.946 30.804 1.00 58.06 97 HIS A C 1
ATOM 782 O O . HIS A 1 97 ? -26.736 7.539 31.695 1.00 58.06 97 HIS A O 1
ATOM 788 N N . ARG A 1 98 ? -26.143 7.388 29.537 1.00 52.28 98 ARG A N 1
ATOM 789 C CA . ARG A 1 98 ? -26.963 8.529 29.065 1.00 52.28 98 ARG A CA 1
ATOM 790 C C . ARG A 1 98 ? -28.403 8.129 28.693 1.00 52.28 98 ARG A C 1
ATOM 792 O O . ARG A 1 98 ? -29.119 8.919 28.094 1.00 52.28 98 ARG A O 1
ATOM 799 N N . PHE A 1 99 ? -28.808 6.893 28.981 1.00 55.50 99 PHE A N 1
ATOM 800 C CA . PHE A 1 99 ? -30.114 6.323 28.631 1.00 55.50 99 PHE A CA 1
ATOM 801 C C . PHE A 1 99 ? -30.830 5.771 29.878 1.00 55.50 99 PHE A C 1
ATOM 803 O O . PHE A 1 99 ? -30.154 5.432 30.851 1.00 55.50 99 PHE A O 1
ATOM 810 N N . PRO A 1 100 ? -32.176 5.647 29.866 1.00 64.25 100 PRO A N 1
ATOM 811 C CA . PRO A 1 100 ? -32.947 5.143 31.006 1.00 64.25 100 PRO A CA 1
ATOM 812 C C . PRO A 1 100 ? -32.495 3.754 31.484 1.00 64.25 100 PRO A C 1
ATOM 814 O O . PRO A 1 100 ? -32.128 2.900 30.673 1.00 64.25 100 PRO A O 1
ATOM 817 N N . LEU A 1 101 ? -32.601 3.494 32.795 1.00 58.41 101 LEU A N 1
ATOM 818 C CA . LEU A 1 101 ? -32.126 2.272 33.469 1.00 58.41 101 LEU A CA 1
ATOM 819 C C . LEU A 1 101 ? -32.586 0.973 32.785 1.00 58.41 101 LEU A C 1
ATOM 821 O O . LEU A 1 101 ? -31.801 0.047 32.613 1.00 58.41 101 LEU A O 1
ATOM 825 N N . ARG A 1 102 ? -33.836 0.918 32.311 1.00 62.91 102 ARG A N 1
ATOM 826 C CA . ARG A 1 102 ? -34.380 -0.255 31.606 1.00 62.91 102 ARG A CA 1
ATOM 827 C C . ARG A 1 102 ? -33.636 -0.551 30.298 1.00 62.91 102 ARG A C 1
ATOM 829 O O . ARG A 1 102 ? -33.382 -1.707 29.968 1.00 62.91 102 ARG A O 1
ATOM 836 N N . GLN A 1 103 ? -33.244 0.494 29.568 1.00 67.81 103 GLN A N 1
ATOM 837 C CA . GLN A 1 103 ? -32.438 0.364 28.353 1.00 67.81 103 GLN A CA 1
ATOM 838 C C . GLN A 1 103 ? -30.980 0.032 28.681 1.00 67.81 103 GLN A C 1
ATOM 840 O O . GLN A 1 103 ? -30.337 -0.683 27.914 1.00 67.81 103 GLN A O 1
ATOM 845 N N . ALA A 1 104 ? -30.481 0.495 29.831 1.00 64.62 104 ALA A N 1
ATOM 846 C CA . ALA A 1 104 ? -29.158 0.141 30.323 1.00 64.62 104 ALA A CA 1
ATOM 847 C C . ALA A 1 104 ? -29.038 -1.332 30.672 1.00 64.62 104 ALA A C 1
ATOM 849 O O . ALA A 1 104 ? -28.146 -2.000 30.161 1.00 64.62 104 ALA A O 1
ATOM 850 N N . ILE A 1 105 ? -29.990 -1.858 31.439 1.00 61.81 105 ILE A N 1
ATOM 851 C CA . ILE A 1 105 ? -30.046 -3.275 31.794 1.00 61.81 105 ILE A CA 1
ATOM 852 C C . ILE A 1 105 ? -30.127 -4.137 30.532 1.00 61.81 105 ILE A C 1
ATOM 854 O O . ILE A 1 105 ? -29.342 -5.067 30.380 1.00 61.81 105 ILE A O 1
ATOM 858 N N . LYS A 1 106 ? -30.985 -3.779 29.567 1.00 66.94 106 LYS A N 1
ATOM 859 C CA . LYS A 1 106 ? -31.090 -4.514 28.296 1.00 66.94 106 LYS A CA 1
ATOM 860 C C . LYS A 1 106 ? -29.791 -4.487 27.476 1.00 66.94 106 LYS A C 1
ATOM 862 O O . LYS A 1 106 ? -29.461 -5.472 26.828 1.00 66.94 106 LYS A O 1
ATOM 867 N N . ARG A 1 107 ? -29.057 -3.367 27.472 1.00 66.25 107 ARG A N 1
ATOM 868 C CA . ARG A 1 107 ? -27.810 -3.214 26.694 1.00 66.25 107 ARG A CA 1
ATOM 869 C C . ARG A 1 107 ? -26.581 -3.805 27.391 1.00 66.25 107 ARG A C 1
ATOM 871 O O . ARG A 1 107 ? -25.692 -4.290 26.700 1.00 66.25 107 ARG A O 1
ATOM 878 N N . CYS A 1 108 ? -26.535 -3.767 28.719 1.00 64.81 108 CYS A N 1
ATOM 879 C CA . CYS A 1 108 ? -25.398 -4.213 29.527 1.00 64.81 108 CYS A CA 1
ATOM 880 C C . CYS A 1 108 ? -25.553 -5.630 30.088 1.00 64.81 108 CYS A C 1
ATOM 882 O O . CYS A 1 108 ? -24.544 -6.254 30.406 1.00 64.81 108 CYS A O 1
ATOM 884 N N . GLY A 1 109 ? -26.771 -6.180 30.136 1.00 59.78 109 GLY A N 1
ATOM 885 C CA . GLY A 1 109 ? -27.045 -7.527 30.651 1.00 59.78 109 GLY A CA 1
ATOM 886 C C . GLY A 1 109 ? -26.240 -8.639 29.968 1.00 59.78 109 GLY A C 1
ATOM 887 O O . GLY A 1 109 ? -25.843 -9.590 30.627 1.00 59.78 109 GLY A O 1
ATOM 888 N N . ASN A 1 110 ? -25.871 -8.475 28.691 1.00 60.34 110 ASN A N 1
ATOM 889 C CA . ASN A 1 110 ? -25.047 -9.449 27.957 1.00 60.34 110 ASN A CA 1
ATOM 890 C C . ASN A 1 110 ? -23.539 -9.368 28.255 1.00 60.34 110 ASN A C 1
ATOM 892 O O . ASN A 1 110 ? -22.775 -10.177 27.738 1.00 60.34 110 ASN A O 1
ATOM 896 N N . THR A 1 111 ? -23.076 -8.386 29.036 1.00 55.47 111 THR A N 1
ATOM 897 C CA . THR A 1 111 ? -21.641 -8.217 29.339 1.00 55.47 111 THR A CA 1
ATOM 898 C C . THR A 1 111 ? -21.206 -8.870 30.653 1.00 55.47 111 THR A C 1
ATOM 900 O O . THR A 1 111 ? -20.032 -8.777 31.000 1.00 55.47 111 THR A O 1
ATOM 903 N N . GLY A 1 112 ? -22.122 -9.507 31.397 1.00 49.84 112 GLY A N 1
ATOM 904 C CA . GLY A 1 112 ? -21.846 -10.066 32.732 1.00 49.84 112 GLY A CA 1
ATOM 905 C C . GLY A 1 112 ? -21.580 -9.005 33.812 1.00 49.84 112 GLY A C 1
ATOM 906 O O . GLY A 1 112 ? -21.378 -9.327 34.981 1.00 49.84 112 GLY A O 1
ATOM 907 N N . VAL A 1 113 ? -21.606 -7.723 33.437 1.00 51.41 113 VAL A N 1
ATOM 908 C CA . VAL A 1 113 ? -21.501 -6.576 34.337 1.00 51.41 113 VAL A CA 1
ATOM 909 C C . VAL A 1 113 ? -22.907 -6.264 34.815 1.00 51.41 113 VAL A C 1
ATOM 911 O O . VAL A 1 113 ? -23.720 -5.711 34.075 1.00 51.41 113 VAL A O 1
ATOM 914 N N . SER A 1 114 ? -23.215 -6.679 36.041 1.00 46.72 114 SER A N 1
ATOM 915 C CA . SER A 1 114 ? -24.517 -6.423 36.643 1.00 46.72 114 SER A CA 1
ATOM 916 C C . SER A 1 114 ? -24.709 -4.905 36.784 1.00 46.72 114 SER A C 1
ATOM 918 O O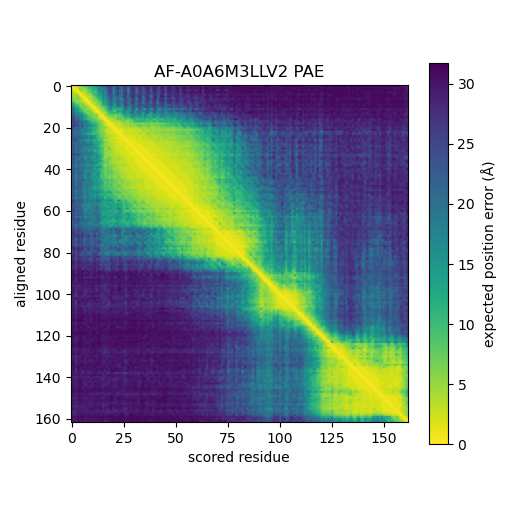 . SER A 1 114 ? -23.950 -4.283 37.531 1.00 46.72 114 SER A O 1
ATOM 920 N N . PRO A 1 115 ? -25.728 -4.292 36.146 1.00 50.12 115 PRO A N 1
ATOM 921 C CA . PRO A 1 115 ? -26.093 -2.884 36.373 1.00 50.12 115 PRO A CA 1
ATOM 922 C C . PRO A 1 115 ? -26.456 -2.602 37.841 1.00 50.12 115 PRO A C 1
ATOM 924 O O . PRO A 1 115 ? -26.647 -1.456 38.236 1.00 50.12 115 PRO A O 1
ATOM 927 N N . LEU A 1 116 ? -26.605 -3.676 38.621 1.00 46.41 116 LEU A N 1
ATOM 928 C CA . LEU A 1 116 ? -26.975 -3.718 40.022 1.00 46.41 116 LEU A CA 1
ATOM 929 C C . LEU A 1 116 ? -25.770 -3.829 40.963 1.00 46.41 116 LEU A C 1
ATOM 931 O O . LEU A 1 116 ? -25.980 -3.793 42.170 1.00 46.41 116 LEU A O 1
ATOM 935 N N . LYS A 1 117 ? -24.525 -3.939 40.466 1.00 44.84 117 LYS A N 1
ATOM 936 C CA . LYS A 1 117 ? -23.361 -3.717 41.337 1.00 44.84 117 LYS A CA 1
ATOM 937 C C . LYS A 1 117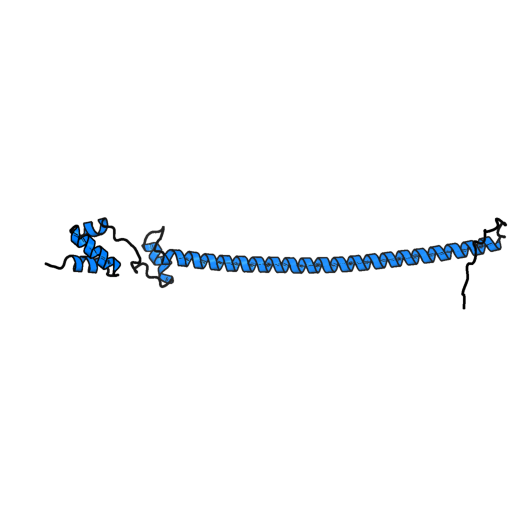 ? -23.273 -2.212 41.609 1.00 44.84 117 LYS A C 1
ATOM 939 O O . LYS A 1 117 ? -23.047 -1.455 40.663 1.00 44.84 117 LYS A O 1
ATOM 944 N N . PRO A 1 118 ? -23.454 -1.750 42.858 1.00 46.69 118 PRO A N 1
ATOM 945 C CA . PRO A 1 118 ? -23.471 -0.334 43.186 1.00 46.69 118 PRO A CA 1
ATOM 946 C C . PRO A 1 118 ? -22.034 0.192 43.242 1.00 46.69 118 PRO A C 1
ATOM 948 O O . PRO A 1 118 ? -21.562 0.637 44.280 1.00 46.69 118 PRO A O 1
ATOM 951 N N . VAL A 1 119 ? -21.307 0.171 42.125 1.00 44.56 119 VAL A N 1
ATOM 952 C CA . VAL A 1 119 ? -20.062 0.933 42.034 1.00 44.56 119 VAL A CA 1
ATOM 953 C C . VAL A 1 119 ? -20.456 2.388 41.796 1.00 44.56 119 VAL A C 1
ATOM 955 O O . VAL A 1 119 ? -20.637 2.844 40.672 1.00 44.56 119 VAL A O 1
ATOM 958 N N . GLY A 1 120 ? -20.659 3.116 42.893 1.00 43.50 120 GLY A N 1
ATOM 959 C CA . GLY A 1 120 ? -20.593 4.576 42.888 1.00 43.50 120 GLY A CA 1
ATOM 960 C C . GLY A 1 120 ? -21.873 5.350 42.572 1.00 43.50 120 GLY A C 1
ATOM 961 O O . GLY A 1 120 ? -21.790 6.571 42.409 1.00 43.50 120 GLY A O 1
ATOM 962 N N . HIS A 1 121 ? -23.066 4.742 42.569 1.00 46.28 121 HIS A N 1
ATOM 963 C CA . HIS A 1 121 ? -24.266 5.557 42.777 1.00 46.28 121 HIS A CA 1
ATOM 964 C C . HIS A 1 121 ? -24.211 6.087 44.210 1.00 46.28 121 HIS A C 1
ATOM 966 O O . HIS A 1 121 ? -24.637 5.412 45.143 1.00 46.28 121 HIS A O 1
ATOM 972 N N . ARG A 1 122 ? -23.690 7.311 44.394 1.00 48.28 122 ARG A N 1
ATOM 973 C CA . ARG A 1 122 ? -23.965 8.094 45.600 1.00 48.28 122 ARG A CA 1
ATOM 974 C C . ARG A 1 122 ? -25.479 8.070 45.749 1.00 48.28 122 ARG A C 1
ATOM 976 O O . ARG A 1 122 ? -26.178 8.731 44.979 1.00 48.28 122 ARG A O 1
ATOM 983 N N . VAL A 1 123 ? -26.001 7.279 46.683 1.00 53.84 123 VAL A N 1
ATOM 984 C CA . VAL A 1 123 ? -27.400 7.392 47.067 1.00 53.84 123 VAL A CA 1
ATOM 985 C C . VAL A 1 123 ? -27.491 8.784 47.660 1.00 53.84 123 VAL A C 1
ATOM 987 O O . VAL A 1 123 ? -27.031 9.042 48.775 1.00 53.84 123 VAL A O 1
ATOM 990 N N . GLY A 1 124 ? -27.946 9.724 46.826 1.00 58.50 124 GLY A N 1
ATOM 991 C CA . GLY A 1 124 ? -28.011 11.126 47.187 1.00 58.50 124 GLY A CA 1
ATOM 992 C C . GLY A 1 124 ? -28.720 11.222 48.524 1.00 58.50 124 GLY A C 1
ATOM 993 O O . GLY A 1 124 ? -29.699 10.511 48.759 1.00 58.50 124 GLY A O 1
ATOM 994 N N . ARG A 1 125 ? -28.216 12.080 49.411 1.00 59.34 125 ARG A N 1
ATOM 995 C CA . ARG A 1 125 ? -28.804 12.328 50.735 1.00 59.34 125 ARG A CA 1
ATOM 996 C C . ARG A 1 125 ? -30.332 12.503 50.637 1.00 59.34 125 ARG A C 1
ATOM 998 O O . ARG A 1 125 ? -31.076 12.033 51.484 1.00 59.34 125 ARG A O 1
ATOM 1005 N N . THR A 1 126 ? -30.783 13.096 49.532 1.00 62.97 126 THR A N 1
ATOM 1006 C CA . THR A 1 126 ? -32.170 13.269 49.084 1.00 62.97 126 THR A CA 1
ATOM 1007 C C . THR A 1 126 ? -32.982 11.984 48.903 1.00 62.97 126 THR A C 1
ATOM 1009 O O . THR A 1 126 ? -34.163 11.993 49.225 1.00 62.97 126 THR A O 1
ATOM 1012 N N . ARG A 1 127 ? -32.407 10.882 48.408 1.00 62.22 127 ARG A N 1
ATOM 1013 C CA . ARG A 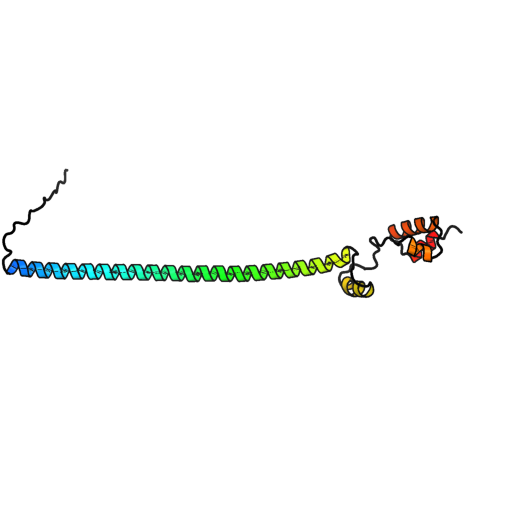1 127 ? -33.122 9.600 48.280 1.00 62.22 127 ARG A CA 1
ATOM 1014 C C . ARG A 1 127 ? -33.312 8.914 49.628 1.00 62.22 127 ARG A C 1
ATOM 1016 O O . ARG A 1 127 ? -34.383 8.378 49.859 1.00 62.22 127 ARG A O 1
ATOM 1023 N N . LEU A 1 128 ? -32.324 8.987 50.519 1.00 64.94 128 LEU A N 1
ATOM 1024 C CA . LEU A 1 128 ? -32.432 8.435 51.876 1.00 64.94 128 LEU A CA 1
ATOM 1025 C C . LEU A 1 128 ? -33.383 9.251 52.764 1.00 64.94 128 LEU A C 1
ATOM 1027 O O . LEU A 1 128 ? -34.135 8.671 53.535 1.00 64.94 128 LEU A O 1
ATOM 1031 N N . LYS A 1 129 ? -33.442 10.579 52.578 1.00 70.56 129 LYS A N 1
ATOM 1032 C CA . LYS A 1 129 ? -34.435 11.446 53.243 1.00 70.56 129 LYS A CA 1
ATOM 1033 C C . LYS A 1 129 ? -35.886 11.044 52.958 1.00 70.56 129 LYS A C 1
ATOM 1035 O O . LYS A 1 129 ? -36.733 11.233 53.819 1.00 70.56 129 LYS A O 1
ATOM 1040 N N . ARG A 1 130 ? -36.185 10.489 51.774 1.00 73.69 130 ARG A N 1
ATOM 1041 C CA . ARG A 1 130 ? -37.546 10.027 51.432 1.00 73.69 130 ARG A CA 1
ATOM 1042 C C . ARG A 1 130 ? -38.005 8.832 52.267 1.00 73.69 130 ARG A C 1
ATOM 1044 O O . ARG A 1 130 ? -39.201 8.608 52.358 1.00 73.69 130 ARG A O 1
ATOM 1051 N N . TYR A 1 131 ? -37.073 8.105 52.879 1.00 71.88 131 TYR A N 1
ATOM 1052 C CA . TYR A 1 131 ? -37.368 7.008 53.800 1.00 71.88 131 TYR A CA 1
ATOM 1053 C C . TYR A 1 131 ? -37.484 7.483 55.259 1.00 71.88 131 TYR A C 1
ATOM 1055 O O . TYR A 1 131 ? -37.368 6.673 56.168 1.00 71.88 131 TYR A O 1
ATOM 1063 N N . GLY A 1 132 ? -37.649 8.791 55.503 1.00 77.06 132 GLY A N 1
ATOM 1064 C CA . GLY A 1 132 ? -37.839 9.339 56.853 1.00 77.06 132 GLY A CA 1
ATOM 1065 C C . GLY A 1 132 ? -36.596 9.297 57.749 1.00 77.06 132 GLY A C 1
ATOM 1066 O O . GLY A 1 132 ? -36.696 9.571 58.938 1.00 77.06 132 GLY A O 1
ATOM 1067 N N . LEU A 1 133 ? -35.421 8.973 57.198 1.00 77.06 133 LEU A N 1
ATOM 1068 C CA . LEU A 1 133 ? -34.189 8.842 57.974 1.00 77.06 133 LEU A CA 1
ATOM 1069 C C . LEU A 1 133 ? -33.712 10.181 58.546 1.00 77.06 133 LEU A C 1
ATOM 1071 O O . LEU A 1 133 ? -33.660 11.196 57.839 1.00 77.06 133 LEU A O 1
ATOM 1075 N N . SER A 1 134 ? -33.255 10.160 59.801 1.00 82.50 134 SER A N 1
ATOM 1076 C CA . SER A 1 134 ? -32.629 11.324 60.419 1.00 82.50 134 SER A CA 1
ATOM 1077 C C . SER A 1 134 ? -31.308 11.677 59.727 1.00 82.50 134 SER A C 1
ATOM 1079 O O . SER A 1 134 ? -30.679 10.878 59.024 1.00 82.50 134 SER A O 1
ATOM 1081 N N . GLY A 1 135 ? -30.814 12.896 59.956 1.00 81.44 135 GLY A N 1
ATOM 1082 C CA . GLY A 1 135 ? -29.526 13.330 59.413 1.00 81.44 135 GLY A CA 1
ATOM 1083 C C . GLY A 1 135 ? -28.340 12.424 59.786 1.00 81.44 135 GLY A C 1
ATOM 1084 O O . GLY A 1 135 ? -27.367 12.403 59.025 1.00 81.44 135 GLY A O 1
ATOM 1085 N N . LYS A 1 136 ? -28.423 11.699 60.915 1.00 83.75 136 LYS A N 1
ATOM 1086 C CA . LYS A 1 136 ? -27.414 10.742 61.399 1.00 83.75 136 LYS A CA 1
ATOM 1087 C C . LYS A 1 136 ? -27.570 9.378 60.712 1.00 83.75 136 LYS A C 1
ATOM 1089 O O . LYS A 1 136 ? -26.587 8.875 60.166 1.00 83.75 136 LYS A O 1
ATOM 1094 N N . ASP A 1 137 ? -28.792 8.861 60.613 1.00 82.88 137 ASP A N 1
ATOM 1095 C CA . ASP A 1 137 ? -29.078 7.550 60.001 1.00 82.88 137 ASP A CA 1
ATOM 1096 C C . ASP A 1 137 ? -28.788 7.558 58.503 1.00 82.88 137 ASP A C 1
ATOM 1098 O O . ASP A 1 137 ? -28.232 6.607 57.964 1.00 82.88 137 ASP A O 1
ATOM 1102 N N . ILE A 1 138 ? -29.021 8.693 57.836 1.00 81.19 138 ILE A N 1
ATOM 1103 C CA . ILE A 1 138 ? -28.634 8.882 56.435 1.00 81.19 138 ILE A CA 1
ATOM 1104 C C . ILE A 1 138 ? -27.127 8.680 56.235 1.00 81.19 138 ILE A C 1
ATOM 1106 O O . ILE A 1 138 ? -26.721 8.059 55.256 1.00 81.19 138 ILE A O 1
ATOM 1110 N N . LYS A 1 139 ? -26.282 9.203 57.134 1.00 82.75 139 LYS A N 1
ATOM 1111 C CA . LYS A 1 139 ? -24.824 9.035 57.021 1.00 82.75 139 LYS A CA 1
ATOM 1112 C C . LYS A 1 139 ? -24.419 7.577 57.260 1.00 82.75 139 LYS A C 1
ATOM 1114 O O . LYS A 1 139 ? -23.508 7.097 56.590 1.00 82.75 139 LYS A O 1
ATOM 1119 N N . ARG A 1 140 ? -25.101 6.876 58.172 1.00 83.88 140 ARG A N 1
ATOM 1120 C CA . ARG A 1 140 ? -24.872 5.452 58.467 1.00 83.88 140 ARG A CA 1
ATOM 1121 C C . ARG A 1 140 ? -25.295 4.563 57.295 1.00 83.88 140 ARG A C 1
ATOM 1123 O O . ARG A 1 140 ? -24.473 3.808 56.791 1.00 83.88 140 ARG A O 1
ATOM 1130 N N . ALA A 1 141 ? -26.506 4.754 56.771 1.00 78.94 141 ALA A N 1
ATOM 1131 C CA . ALA A 1 141 ? -26.999 4.074 55.575 1.00 78.94 141 ALA A CA 1
ATOM 1132 C C . ALA A 1 141 ? -26.110 4.342 54.350 1.00 78.94 141 ALA A C 1
ATOM 1134 O O . ALA A 1 141 ? -25.837 3.431 53.576 1.00 78.94 141 ALA A O 1
ATOM 1135 N N . GLN A 1 142 ? -25.597 5.569 54.178 1.00 79.75 142 GLN A N 1
ATOM 1136 C CA . GLN A 1 142 ? -24.643 5.864 53.102 1.00 79.75 142 GLN A CA 1
ATOM 1137 C C . GLN A 1 142 ? -23.354 5.049 53.216 1.00 79.75 142 GLN A C 1
ATOM 1139 O O . GLN A 1 142 ? -22.870 4.586 52.188 1.00 79.75 142 GLN A O 1
ATOM 1144 N N . ARG A 1 143 ? -22.810 4.852 54.426 1.00 81.44 143 ARG A N 1
ATOM 1145 C CA . ARG A 1 143 ? -21.627 4.000 54.636 1.00 81.44 143 ARG A CA 1
ATOM 1146 C C . ARG A 1 143 ? -21.922 2.541 54.290 1.00 81.44 143 ARG A C 1
ATOM 1148 O O . ARG A 1 143 ? -21.193 1.972 53.494 1.00 81.44 143 ARG A O 1
ATOM 1155 N N . LEU A 1 144 ? -23.047 1.998 54.756 1.00 80.69 144 LEU A N 1
ATOM 1156 C CA . LEU A 1 144 ? -23.461 0.616 54.472 1.00 80.69 144 LEU A CA 1
ATOM 1157 C C . LEU A 1 144 ? -23.671 0.353 52.971 1.00 80.69 144 LEU A C 1
ATOM 1159 O O . LEU A 1 144 ? -23.297 -0.697 52.456 1.00 80.69 144 LEU A O 1
ATOM 1163 N N . VAL A 1 145 ? -24.217 1.327 52.234 1.00 76.50 145 VAL A N 1
ATOM 1164 C CA . VAL A 1 145 ? -24.333 1.219 50.770 1.00 76.50 145 VAL A CA 1
ATOM 1165 C C . VAL A 1 145 ? -22.961 1.284 50.086 1.00 76.50 145 VAL A C 1
ATOM 1167 O O . VAL A 1 145 ? -22.746 0.598 49.090 1.00 76.50 145 VAL A O 1
ATOM 1170 N N . VAL A 1 146 ? -22.021 2.084 50.606 1.00 73.94 146 VAL A N 1
ATOM 1171 C CA . VAL A 1 146 ? -20.628 2.119 50.113 1.00 73.94 146 VAL A CA 1
ATOM 1172 C C . VAL A 1 146 ? -19.900 0.803 50.404 1.00 73.94 146 VAL A C 1
ATOM 1174 O O . VAL A 1 146 ? -19.134 0.343 49.564 1.00 73.94 146 VAL A O 1
ATOM 1177 N N . GLU A 1 147 ? -20.198 0.164 51.534 1.00 77.56 147 GLU A N 1
ATOM 1178 C CA . GLU A 1 147 ? -19.736 -1.183 51.900 1.00 77.56 147 GLU A CA 1
ATOM 1179 C C . GLU A 1 147 ? -20.382 -2.294 51.045 1.00 77.56 147 GLU A C 1
ATOM 1181 O O . GLU A 1 147 ? -20.025 -3.462 51.171 1.00 77.56 147 GLU A O 1
ATOM 1186 N N . GLY A 1 148 ? -21.295 -1.943 50.130 1.00 74.50 148 GLY A N 1
ATOM 1187 C CA . GLY A 1 148 ? -21.873 -2.853 49.142 1.00 74.50 148 GLY A CA 1
ATOM 1188 C C . GLY A 1 148 ? -23.223 -3.455 49.529 1.00 74.50 148 GLY A C 1
ATOM 1189 O O . GLY A 1 148 ? -23.755 -4.256 48.760 1.00 74.50 148 GLY A O 1
ATOM 1190 N N . LYS A 1 149 ? -23.806 -3.060 50.669 1.00 75.50 149 LYS A N 1
ATOM 1191 C CA . LYS A 1 149 ? -25.154 -3.494 51.060 1.00 75.50 149 LYS A CA 1
ATOM 1192 C C . LYS A 1 149 ? -26.211 -2.859 50.166 1.00 75.50 149 LYS A C 1
ATOM 1194 O O . LYS A 1 149 ? -26.051 -1.741 49.661 1.00 75.50 149 LYS A O 1
ATOM 1199 N N . THR A 1 150 ? -27.324 -3.559 49.969 1.00 79.06 150 THR A N 1
ATOM 1200 C CA . THR A 1 150 ? -28.446 -2.983 49.224 1.00 79.06 150 THR A CA 1
ATOM 1201 C C . THR A 1 150 ? -29.048 -1.805 49.996 1.00 79.06 150 THR A C 1
ATOM 1203 O O . THR A 1 150 ? -28.917 -1.696 51.213 1.00 79.06 150 THR A O 1
ATOM 1206 N N . VAL A 1 151 ? -29.748 -0.901 49.303 1.00 73.31 151 VAL A N 1
ATOM 1207 C CA . VAL A 1 151 ? -30.360 0.273 49.955 1.00 73.31 151 VAL A CA 1
ATOM 1208 C C . VAL A 1 151 ? -31.386 -0.144 51.017 1.00 73.31 151 VAL A C 1
ATOM 1210 O O . VAL A 1 151 ? -31.469 0.502 52.053 1.00 73.31 151 VAL A O 1
ATOM 1213 N N . ALA A 1 152 ? -32.136 -1.227 50.789 1.00 75.50 152 ALA A N 1
ATOM 1214 C CA . ALA A 1 152 ? -33.129 -1.726 51.739 1.00 75.50 152 ALA A CA 1
ATOM 1215 C C . ALA A 1 152 ? -32.482 -2.288 53.015 1.00 75.50 152 ALA A C 1
ATOM 1217 O O . ALA A 1 152 ? -32.942 -1.987 54.114 1.00 75.50 152 ALA A O 1
ATOM 1218 N N . GLU A 1 153 ? -31.396 -3.052 52.875 1.00 80.62 153 GLU A N 1
ATOM 1219 C CA . GLU A 1 153 ? -30.614 -3.565 54.008 1.00 80.62 153 GLU A CA 1
ATOM 1220 C C . GLU A 1 153 ? -29.935 -2.427 54.766 1.00 80.62 153 GLU A C 1
ATOM 1222 O O . GLU A 1 153 ? -30.053 -2.349 55.981 1.00 80.62 153 GLU A O 1
ATOM 1227 N N . ALA A 1 154 ? -29.311 -1.485 54.056 1.00 80.56 154 ALA A N 1
ATOM 1228 C CA . ALA A 1 154 ? -28.666 -0.329 54.665 1.00 80.56 154 ALA A CA 1
ATOM 1229 C C . ALA A 1 154 ? -29.650 0.559 55.439 1.00 80.56 154 ALA A C 1
ATOM 1231 O O . ALA A 1 154 ? -29.307 1.063 56.503 1.00 80.56 154 ALA A O 1
ATOM 1232 N N . VAL A 1 155 ? -30.869 0.757 54.923 1.00 81.25 155 VAL A N 1
ATOM 1233 C CA . VAL A 1 155 ? -31.927 1.498 55.627 1.00 81.25 155 VAL A CA 1
ATOM 1234 C C . VAL A 1 155 ? -32.369 0.727 56.871 1.00 81.25 155 VAL A C 1
ATOM 1236 O O . VAL A 1 155 ? -32.355 1.302 57.958 1.00 81.25 155 VAL A O 1
ATOM 1239 N N . ARG A 1 156 ? -32.678 -0.570 56.729 1.00 84.75 156 ARG A N 1
ATOM 1240 C CA . ARG A 1 156 ? -33.083 -1.454 57.834 1.00 84.75 156 ARG A CA 1
ATOM 1241 C C . ARG A 1 156 ? -32.048 -1.470 58.959 1.00 84.75 156 ARG A C 1
ATOM 1243 O O . ARG A 1 156 ? -32.398 -1.265 60.110 1.00 84.75 156 ARG A O 1
ATOM 1250 N N . GLU A 1 157 ? -30.778 -1.648 58.622 1.00 79.81 157 GLU A N 1
ATOM 1251 C CA . GLU A 1 157 ? -29.680 -1.677 59.590 1.00 79.81 157 GLU A CA 1
ATOM 1252 C C . GLU A 1 157 ? -29.346 -0.296 60.165 1.00 79.81 157 GLU A C 1
ATOM 1254 O O . GLU A 1 157 ? -28.934 -0.192 61.317 1.00 79.81 157 GLU A O 1
ATOM 1259 N N . SER A 1 158 ? -29.512 0.783 59.391 1.00 80.25 158 SER A N 1
ATOM 1260 C CA . SER A 1 158 ? -29.264 2.136 59.903 1.00 80.25 158 SER A CA 1
ATOM 1261 C C . SER A 1 158 ? -30.279 2.566 60.957 1.00 80.25 158 SER A C 1
ATOM 1263 O O . SER A 1 158 ? -29.909 3.305 61.865 1.00 80.25 158 SER A O 1
ATOM 1265 N N . LEU A 1 159 ? -31.519 2.088 60.829 1.00 75.62 159 LEU A N 1
ATOM 1266 C CA . LEU A 1 159 ? -32.626 2.372 61.736 1.00 75.62 159 LEU A CA 1
ATOM 1267 C C . LEU A 1 159 ? -32.590 1.533 63.018 1.00 75.62 159 LEU A C 1
ATOM 1269 O O . LEU A 1 159 ? -33.265 1.891 63.973 1.00 75.62 159 LEU A O 1
ATOM 1273 N N . LEU A 1 160 ? -31.788 0.466 63.063 1.00 64.50 160 LEU A N 1
ATOM 1274 C CA . LEU A 1 160 ? -31.631 -0.376 64.247 1.00 64.50 160 LEU A CA 1
ATOM 1275 C C . LEU A 1 160 ? -30.530 0.198 65.153 1.00 64.50 160 LEU A C 1
ATOM 1277 O O . LEU A 1 160 ? -29.327 -0.022 64.947 1.00 64.50 160 LEU A O 1
ATOM 1281 N N . PRO A 1 161 ? -30.943 1.038 66.114 1.00 54.84 161 PRO A N 1
ATOM 1282 C CA . PRO A 1 161 ? -30.656 0.741 67.514 1.00 54.84 161 PRO A CA 1
ATOM 1283 C C . PRO A 1 161 ? -31.845 1.043 68.456 1.00 54.84 161 PRO A C 1
ATOM 1285 O O . PRO A 1 161 ? -31.610 1.459 69.588 1.00 54.84 161 PRO A O 1
ATOM 1288 N N . PHE A 1 162 ? -33.090 0.854 67.997 1.00 46.50 162 PHE A N 1
ATOM 1289 C CA . PHE A 1 162 ? -34.315 0.877 68.810 1.00 46.50 162 PHE A CA 1
ATOM 1290 C C . PHE A 1 162 ? -35.286 -0.205 68.337 1.00 46.50 162 PHE A C 1
ATOM 1292 O O . PHE A 1 162 ? -35.416 -0.357 67.099 1.00 46.50 162 PHE A O 1
#

Solvent-accessible surface area (backbone atoms only — not comparable to full-atom values): 9613 Å² total; per-residue (Å²): 138,87,84,83,76,88,75,73,87,75,77,77,70,88,66,82,68,50,80,66,52,52,54,54,49,53,54,51,50,58,52,49,53,57,49,51,55,52,48,53,54,48,52,53,48,54,51,5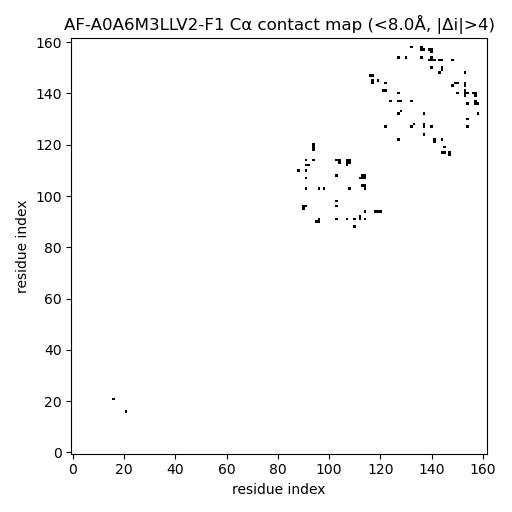0,53,54,51,51,54,51,50,52,53,51,53,51,53,49,51,52,52,54,53,51,52,54,51,55,47,51,52,51,50,50,52,50,51,52,52,54,52,49,58,60,51,52,45,57,72,70,66,66,64,96,58,60,67,73,60,43,45,69,70,27,58,86,70,79,50,60,87,79,60,72,73,72,72,73,74,47,70,71,65,46,45,74,72,73,44,50,86,65,35,41,56,47,21,48,48,37,31,72,74,64,42,52,69,69,57,14,47,57,58,36,62,57,90,116

Secondary structure (DSSP, 8-state):
------------------HHHHHHHHHHHHHHHHHHHHHHHHHHHHHHHHHHHHHHHHHHHHHHHHHHHHHHHHHHHHHHHHHHHHHHHHHHHS---SS-HHHHHHHHGGGT--TTS-SS----HHHHHTTT--HHHHHHHHHHHHTT--HHHHHHHHH---

Foldseek 3Di:
DDDDDPPDPPPPPPDPDPPVRVVVVVVVVVVVVVVVVVVVVVVVVVVVVVVVVVVVVVVVVVVVVVVVVVVVVVVVVVVVVVVVVVVLVVCLPVLDDPDDPVVNCVSCVVVPRHNLQPPDPQCPLVNLVVVVDDPQLSVQLSVVVVVRDDSVVSSVVSPPPD

Mean predicted aligned error: 19.55 Å

Sequence (162 aa):
ASRSADKGDEEMSDKPQGRLGKWWAGRKAKRAEKREAKRIKREQQLAAEKALEAAERGKETERIMRKRRSIGQLIREAMRKKRKSSKRKTGCNDGRHRFPLRQAIKRCGNTGVSPLKPVGHRVGRTRLKRYGLSGKDIKRAQRLVVEGKTVAEAVRESLLPF

Radius of gyration: 48.97 Å; Cα contacts (8 Å, |Δi|>4): 63; chains: 1; bounding box: 98×27×132 Å

Organism: NCBI:txid1070528